Protein AF-A0A382X909-F1 (afdb_monomer)

Solvent-accessible surface area (backbone atoms only — not comparable to full-atom values): 8869 Å² total; per-residue (Å²): 135,90,81,87,79,89,71,78,90,65,53,58,52,77,51,72,37,75,74,70,86,49,95,69,25,50,74,80,42,55,63,44,78,49,76,46,78,43,67,30,83,54,65,28,45,23,37,32,35,42,34,56,65,84,54,87,56,60,26,19,44,32,36,39,40,40,31,60,89,85,58,75,51,74,49,78,48,71,66,27,51,45,40,65,43,36,54,27,29,22,92,47,94,66,9,53,50,65,14,38,16,45,28,44,32,38,38,42,45,47,44,46,63,39,64,29,47,34,44,16,38,21,44,28,42,22,54,48,102,55,90,81,47,45,35,44,36,40,27,39,31,38,41,55,52,75,43,102,84,69,68,34,66,49,66,53,63,42,30,39,37,42,32,60,51,107

pLDDT: mean 79.59, std 11.96, range [47.56, 95.81]

Foldseek 3Di:
DDDDDDDDPDFKDKQFAPCPPDVSHPLPDFKDKDKDKAFFQAWDWKFKKKAFPPFDDFFKFKKKWKDPVVDIDIDGDGTDNIFTQGTNEDPDHTFGGTKIKIKIKMWGGQAFQFKIKIKMKMWIAYDDVDPTPIMIMIMIIIGGDQDPVRTHGDGGGRMMMIGMDD

Mean predicted aligned error: 7.8 Å

Radius of gyration: 16.49 Å; Cα contacts (8 Å, |Δi|>4): 438; chains: 1; bounding box: 44×36×45 Å

Structure (mmCIF, N/CA/C/O backbone):
data_AF-A0A382X909-F1
#
_entry.id   AF-A0A382X909-F1
#
loop_
_atom_site.group_PDB
_atom_site.id
_atom_site.type_symbol
_atom_site.label_atom_id
_atom_site.label_alt_id
_atom_site.label_comp_id
_atom_site.label_asym_id
_atom_site.label_entity_id
_atom_site.label_seq_id
_atom_site.pdbx_PDB_ins_code
_atom_site.Cartn_x
_atom_site.Cartn_y
_atom_site.Cartn_z
_atom_site.occupancy
_atom_site.B_iso_or_equiv
_atom_site.auth_seq_id
_atom_site.auth_comp_id
_atom_site.auth_asym_id
_atom_site.a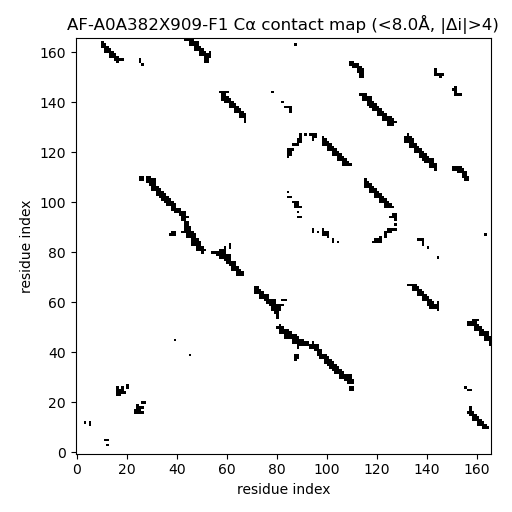uth_atom_id
_atom_site.pdbx_PDB_model_num
ATOM 1 N N . VAL A 1 1 ? -9.789 -15.772 2.894 1.00 52.47 1 VAL A N 1
ATOM 2 C CA . VAL A 1 1 ? -8.944 -14.979 1.980 1.00 52.47 1 VAL A CA 1
ATOM 3 C C . VAL A 1 1 ? -9.900 -14.441 0.953 1.00 52.47 1 VAL A C 1
ATOM 5 O O . VAL A 1 1 ? -10.335 -15.213 0.107 1.00 52.47 1 VAL A O 1
ATOM 8 N N . ASP A 1 2 ? -10.314 -13.192 1.121 1.00 64.19 2 ASP A N 1
ATOM 9 C CA . ASP A 1 2 ? -11.139 -12.522 0.123 1.00 64.19 2 ASP A CA 1
ATOM 10 C C . ASP A 1 2 ? -10.193 -11.982 -0.947 1.00 64.19 2 ASP A C 1
ATOM 12 O O . ASP A 1 2 ? -9.155 -11.398 -0.629 1.00 64.19 2 ASP A O 1
ATOM 16 N N . SER A 1 3 ? -10.486 -12.282 -2.208 1.00 68.88 3 SER A N 1
ATOM 17 C CA . SER A 1 3 ? -9.692 -11.832 -3.347 1.00 68.88 3 SER A CA 1
ATOM 18 C C . SER A 1 3 ? -10.602 -11.093 -4.308 1.00 68.88 3 SER A C 1
ATOM 20 O O . SER A 1 3 ? -11.456 -11.711 -4.947 1.00 68.88 3 SER A O 1
ATOM 22 N N . ASP A 1 4 ? -10.389 -9.791 -4.430 1.00 73.31 4 ASP A N 1
ATOM 23 C CA . ASP A 1 4 ? -11.064 -8.968 -5.420 1.00 73.31 4 ASP A CA 1
ATOM 24 C C . ASP A 1 4 ? -10.166 -8.786 -6.642 1.00 73.31 4 ASP A C 1
ATOM 26 O O . ASP A 1 4 ? -8.979 -8.475 -6.531 1.00 73.31 4 ASP A O 1
ATOM 30 N N . VAL A 1 5 ? -10.741 -8.987 -7.828 1.00 68.44 5 VAL A N 1
ATOM 31 C CA . VAL A 1 5 ? -10.071 -8.738 -9.108 1.00 68.44 5 VAL A CA 1
ATOM 32 C C . VAL A 1 5 ? -10.663 -7.470 -9.707 1.00 68.44 5 VAL A C 1
ATOM 34 O O . VAL A 1 5 ? -11.851 -7.429 -10.033 1.00 68.44 5 VAL A O 1
ATOM 37 N N . LEU A 1 6 ? -9.834 -6.446 -9.908 1.00 64.38 6 LEU A N 1
ATOM 38 C CA . LEU A 1 6 ? -10.214 -5.292 -10.721 1.00 64.38 6 LEU A CA 1
ATOM 39 C C . LEU A 1 6 ? -10.375 -5.751 -12.173 1.00 64.38 6 LEU A C 1
ATOM 41 O O . LEU A 1 6 ? -9.401 -6.103 -12.834 1.00 64.38 6 LEU A O 1
ATOM 45 N N . THR A 1 7 ? -11.612 -5.765 -12.668 1.00 57.59 7 THR A N 1
ATOM 46 C CA . THR A 1 7 ? -11.911 -5.997 -14.087 1.00 57.59 7 THR A CA 1
ATOM 47 C C . THR A 1 7 ? -12.539 -4.732 -14.680 1.00 57.59 7 THR A C 1
ATOM 49 O O . THR A 1 7 ? -13.419 -4.124 -14.074 1.00 57.59 7 THR A O 1
ATOM 52 N N . GLY A 1 8 ? -12.073 -4.302 -15.858 1.00 60.06 8 GLY A N 1
ATOM 53 C CA . GLY A 1 8 ? -12.560 -3.091 -16.540 1.00 60.06 8 GLY A CA 1
ATOM 54 C C . GLY A 1 8 ? -11.853 -1.788 -16.131 1.00 60.06 8 GLY A C 1
ATOM 55 O O . GLY A 1 8 ? -10.747 -1.807 -15.609 1.00 60.06 8 GLY A O 1
ATOM 56 N N . THR A 1 9 ? -12.499 -0.643 -16.385 1.00 56.66 9 THR A N 1
ATOM 57 C CA . THR A 1 9 ? -11.992 0.731 -16.160 1.00 56.66 9 THR A CA 1
ATOM 58 C C . THR A 1 9 ? -11.955 1.169 -14.687 1.00 56.66 9 THR A C 1
ATOM 60 O O . THR A 1 9 ? -11.791 2.356 -14.403 1.00 56.66 9 THR A O 1
ATOM 63 N N . ALA A 1 10 ? -12.185 0.254 -13.742 1.00 56.69 10 ALA A N 1
ATOM 64 C CA . ALA A 1 10 ? -12.213 0.577 -12.321 1.00 56.69 10 ALA A CA 1
ATOM 65 C C . ALA A 1 10 ? -10.820 1.034 -11.857 1.00 56.69 10 ALA A C 1
ATOM 67 O O . ALA A 1 10 ? -9.850 0.286 -11.932 1.00 56.69 10 ALA A O 1
ATOM 68 N N . THR A 1 11 ? -10.731 2.273 -11.373 1.00 71.88 11 THR A N 1
ATOM 69 C CA . THR A 1 11 ? -9.482 2.891 -10.902 1.00 71.88 11 THR A CA 1
ATOM 70 C C . THR A 1 11 ? -9.185 2.593 -9.429 1.00 71.88 11 THR A C 1
ATOM 72 O O . THR A 1 11 ? -8.090 2.907 -8.956 1.00 71.88 11 THR A O 1
ATOM 75 N N . SER A 1 12 ? -10.134 1.980 -8.704 1.00 83.75 12 SER A N 1
ATOM 76 C CA . SER A 1 12 ? -9.983 1.598 -7.297 1.00 83.75 12 SER A CA 1
ATOM 77 C C . SER A 1 12 ? -10.899 0.454 -6.841 1.00 83.75 12 SER A C 1
ATOM 79 O O . SER A 1 12 ? -12.013 0.313 -7.345 1.00 83.75 12 SER A O 1
ATOM 81 N N . ILE A 1 13 ? -10.452 -0.301 -5.834 1.00 87.06 13 ILE A N 1
ATOM 82 C CA . ILE A 1 13 ? -11.249 -1.203 -4.989 1.00 87.06 13 ILE A CA 1
ATOM 83 C C . ILE A 1 13 ? -11.513 -0.497 -3.660 1.00 87.06 13 ILE A C 1
ATOM 85 O O . ILE A 1 13 ? -10.602 0.104 -3.092 1.00 87.06 13 ILE A O 1
ATOM 89 N N . THR A 1 14 ? -12.736 -0.611 -3.150 1.00 89.19 14 THR A N 1
ATOM 90 C CA . THR A 1 14 ? -13.100 -0.138 -1.814 1.00 89.19 14 THR A CA 1
ATOM 91 C C . THR A 1 14 ? -13.496 -1.319 -0.945 1.00 89.19 14 THR A C 1
ATOM 93 O O . THR A 1 14 ? -14.381 -2.087 -1.317 1.00 89.19 14 THR A O 1
ATOM 96 N N . TRP A 1 15 ? -12.926 -1.390 0.253 1.00 88.31 15 TRP A N 1
ATOM 97 C CA . TRP A 1 15 ? -13.386 -2.277 1.314 1.00 88.31 15 TRP A CA 1
ATOM 98 C C . TRP A 1 15 ? -13.912 -1.473 2.500 1.00 88.31 15 TRP A C 1
ATOM 100 O O . TRP A 1 15 ? -13.470 -0.352 2.763 1.00 88.31 15 TRP A O 1
ATOM 110 N N . THR A 1 16 ? -14.895 -2.023 3.208 1.00 89.56 16 THR A N 1
ATOM 111 C CA . THR A 1 16 ? -15.532 -1.379 4.365 1.00 89.56 16 THR A CA 1
ATOM 112 C C . THR A 1 16 ? -15.737 -2.405 5.475 1.00 89.56 16 THR A C 1
ATOM 114 O O . THR A 1 16 ? -16.199 -3.509 5.202 1.00 89.56 16 THR A O 1
ATOM 117 N N . SER A 1 17 ? -15.400 -2.026 6.707 1.00 88.25 17 SER A N 1
ATOM 118 C CA . SER A 1 17 ? -15.647 -2.791 7.931 1.00 88.25 17 SER A CA 1
ATOM 119 C C . SER A 1 17 ? -16.951 -2.342 8.593 1.00 88.25 17 SER A C 1
ATOM 121 O O . SER A 1 17 ? -17.256 -1.147 8.607 1.00 88.25 17 SER A O 1
ATOM 123 N N . THR A 1 18 ? -17.711 -3.283 9.156 1.00 82.25 18 THR A N 1
ATOM 124 C CA . THR A 1 18 ? -19.021 -3.040 9.787 1.00 82.25 18 THR A CA 1
ATOM 125 C C . THR A 1 18 ? -18.969 -2.700 11.280 1.00 82.25 18 THR A C 1
ATOM 127 O O . THR A 1 18 ? -19.977 -2.213 11.787 1.00 82.25 18 THR A O 1
ATOM 130 N N . ASP A 1 19 ? -17.830 -2.894 11.962 1.00 80.44 19 ASP A N 1
ATOM 131 C CA . ASP A 1 19 ? -17.640 -2.644 13.412 1.00 80.44 19 ASP A CA 1
ATOM 132 C C . ASP A 1 19 ? -18.721 -3.299 14.298 1.00 80.44 19 ASP A C 1
ATOM 134 O O . ASP A 1 19 ? -19.290 -2.692 15.205 1.00 80.44 19 ASP A O 1
ATOM 138 N N . ASP A 1 20 ? -19.079 -4.545 13.980 1.00 81.12 20 ASP A N 1
ATOM 139 C CA . ASP A 1 20 ? -20.173 -5.286 14.619 1.00 81.12 20 ASP A CA 1
ATOM 140 C C . ASP A 1 20 ? -19.758 -6.662 15.167 1.00 81.12 20 ASP A C 1
ATOM 142 O O . ASP A 1 20 ? -20.596 -7.464 15.589 1.00 81.12 20 ASP A O 1
ATOM 146 N N . GLY A 1 21 ? -18.458 -6.945 15.189 1.00 77.88 21 GLY A N 1
ATOM 147 C CA . GLY A 1 21 ? -17.868 -8.171 15.706 1.00 77.88 21 GLY A CA 1
ATOM 148 C C . GLY A 1 21 ? -18.102 -9.418 14.846 1.00 77.88 21 GLY A C 1
ATOM 149 O O . GLY A 1 21 ? -17.826 -10.529 15.312 1.00 77.88 21 GLY A O 1
ATOM 150 N N . GLN A 1 22 ? -18.623 -9.269 13.627 1.00 82.75 22 GLN A N 1
ATOM 151 C CA . GLN A 1 22 ? -18.851 -10.376 12.698 1.00 82.75 22 GLN A CA 1
ATOM 152 C C . GLN A 1 22 ? -17.647 -10.620 11.776 1.00 82.75 22 GLN A C 1
ATOM 154 O O . GLN A 1 22 ? -16.663 -9.887 11.774 1.00 82.75 22 GLN A O 1
ATOM 159 N N . VAL A 1 23 ? -17.713 -11.682 10.968 1.00 79.12 23 VAL A N 1
ATOM 160 C CA . VAL A 1 23 ? -16.710 -11.933 9.922 1.00 79.12 23 VAL A CA 1
ATOM 161 C C . VAL A 1 23 ? -16.706 -10.756 8.942 1.00 79.12 23 VAL A C 1
ATOM 163 O O . VAL A 1 23 ? -17.745 -10.436 8.372 1.00 79.12 23 VAL A O 1
ATOM 166 N N . GLY A 1 24 ? -15.538 -10.140 8.745 1.00 75.44 24 GLY A N 1
ATOM 167 C CA . GLY A 1 24 ? -15.384 -8.912 7.956 1.00 75.44 24 GLY A CA 1
ATOM 168 C C . GLY A 1 24 ? -15.257 -7.647 8.807 1.00 75.44 24 GLY A C 1
ATOM 169 O O . GLY A 1 24 ? -14.865 -6.610 8.277 1.00 75.44 24 GLY A O 1
ATOM 170 N N . ASP A 1 25 ? -15.494 -7.740 10.119 1.00 86.06 25 ASP A N 1
ATOM 171 C CA . ASP A 1 25 ? -15.185 -6.663 11.049 1.00 86.06 25 ASP A CA 1
ATOM 172 C C . ASP A 1 25 ? -13.679 -6.591 11.328 1.00 86.06 25 ASP A C 1
ATOM 174 O O . ASP A 1 25 ? -13.080 -7.442 11.991 1.00 86.06 25 ASP A O 1
ATOM 178 N N . TRP A 1 26 ? -13.061 -5.530 10.822 1.00 85.94 26 TRP A N 1
ATOM 179 C CA . TRP A 1 26 ? -11.648 -5.256 11.003 1.00 85.94 26 TRP A CA 1
ATOM 180 C C . TRP A 1 26 ? -11.277 -4.894 12.434 1.00 85.94 26 TRP A C 1
ATOM 182 O O . TRP A 1 26 ? -10.111 -5.080 12.780 1.00 85.94 26 TRP A O 1
ATOM 192 N N . SER A 1 27 ? -12.231 -4.466 13.275 1.00 79.38 27 SER A N 1
ATOM 193 C CA . SER A 1 27 ? -12.015 -4.097 14.686 1.00 79.38 27 SER A CA 1
ATOM 194 C C . SER A 1 27 ? -11.375 -5.222 15.520 1.00 79.38 27 SER A C 1
ATOM 196 O O . SER A 1 27 ? -10.779 -4.986 16.573 1.00 79.38 27 SER A O 1
ATOM 198 N N . GLN A 1 28 ? -11.457 -6.458 15.024 1.00 81.12 28 GLN A N 1
ATOM 199 C CA . GLN A 1 28 ? -10.976 -7.666 15.688 1.00 81.12 28 GLN A CA 1
ATOM 200 C C . GLN A 1 28 ? -9.515 -8.016 15.376 1.00 81.12 28 GLN A C 1
ATOM 202 O O . GLN A 1 28 ? -8.932 -8.863 16.058 1.00 81.12 28 GLN A O 1
ATOM 207 N N . TYR A 1 29 ? -8.914 -7.408 14.352 1.00 86.06 29 TYR A N 1
ATOM 208 C CA . TYR A 1 29 ? -7.556 -7.728 13.908 1.00 86.06 29 TYR A CA 1
ATOM 209 C C . TYR A 1 29 ? -6.560 -6.662 14.363 1.00 86.06 29 TYR A C 1
ATOM 211 O O . TYR A 1 29 ? -6.874 -5.483 14.406 1.00 86.06 29 TYR A O 1
ATOM 219 N N . LEU A 1 30 ? -5.337 -7.052 14.717 1.00 85.75 30 LEU A N 1
ATOM 220 C CA . LEU A 1 30 ? -4.306 -6.068 15.060 1.00 85.75 30 LEU A CA 1
ATOM 221 C C . LEU A 1 30 ? -3.688 -5.486 13.791 1.00 85.75 30 LEU A C 1
ATOM 223 O O . LEU A 1 30 ? -3.708 -4.280 13.597 1.00 85.75 30 LEU A O 1
ATOM 227 N N . ASP A 1 31 ? -3.234 -6.345 12.887 1.00 89.44 31 ASP A N 1
ATOM 228 C CA . ASP A 1 31 ? -2.534 -5.926 11.678 1.00 89.44 31 ASP A CA 1
ATOM 229 C C . ASP A 1 31 ? -3.304 -6.344 10.428 1.00 89.44 31 ASP A C 1
ATOM 231 O O . ASP A 1 31 ? -4.062 -7.318 10.431 1.00 89.44 31 ASP A O 1
ATOM 235 N N . MET A 1 32 ? -3.061 -5.629 9.333 1.00 89.38 32 MET A N 1
ATOM 236 C CA . MET A 1 32 ? -3.567 -5.976 8.012 1.00 89.38 32 MET A CA 1
ATOM 237 C C . MET A 1 32 ? -2.415 -6.142 7.031 1.00 89.38 32 MET A C 1
ATOM 239 O O . MET A 1 32 ? -1.482 -5.339 7.003 1.00 89.38 32 MET A O 1
ATOM 243 N N . VAL A 1 33 ? -2.503 -7.177 6.197 1.00 92.75 33 VAL A N 1
ATOM 244 C CA . VAL A 1 33 ? -1.561 -7.414 5.101 1.00 92.75 33 VAL A CA 1
ATOM 245 C C . VAL A 1 33 ? -2.319 -7.375 3.787 1.00 92.75 33 VAL A C 1
ATOM 247 O O . VAL A 1 33 ? -3.276 -8.121 3.590 1.00 92.75 33 VAL A O 1
ATOM 250 N N . ILE A 1 34 ? -1.864 -6.513 2.888 1.00 91.38 34 ILE A N 1
ATOM 251 C CA . ILE A 1 34 ? -2.389 -6.346 1.539 1.00 91.38 34 ILE A CA 1
ATOM 252 C C . ILE A 1 34 ? -1.322 -6.863 0.581 1.00 91.38 34 ILE A C 1
ATOM 254 O O . ILE A 1 34 ? -0.166 -6.440 0.639 1.00 91.38 34 ILE A O 1
ATOM 258 N N . ILE A 1 35 ? -1.708 -7.784 -0.296 1.00 92.88 35 ILE A N 1
ATOM 259 C CA . ILE A 1 35 ? -0.830 -8.335 -1.326 1.00 92.88 35 ILE A CA 1
ATOM 260 C C . ILE A 1 35 ? -1.437 -7.973 -2.674 1.00 92.88 35 ILE A C 1
ATOM 262 O O . ILE A 1 35 ? -2.544 -8.406 -2.988 1.00 92.88 35 ILE A O 1
ATOM 266 N N . CYS A 1 36 ? -0.710 -7.188 -3.464 1.00 89.62 36 CYS A N 1
ATOM 267 C CA . CYS A 1 36 ? -1.152 -6.766 -4.786 1.00 89.62 36 CYS A CA 1
ATOM 268 C C . CYS A 1 36 ? -0.236 -7.352 -5.854 1.00 89.62 36 CYS A C 1
ATOM 270 O O . CYS A 1 36 ? 0.989 -7.299 -5.741 1.00 89.62 36 CYS A O 1
ATOM 272 N N . TYR A 1 37 ? -0.843 -7.839 -6.929 1.00 89.88 37 TYR A N 1
ATOM 273 C CA . TYR A 1 37 ? -0.158 -8.100 -8.184 1.00 89.88 37 TYR A CA 1
ATOM 274 C C . TYR A 1 37 ? -0.808 -7.227 -9.250 1.00 89.88 37 TYR A C 1
ATOM 276 O O . TYR A 1 37 ? -2.011 -7.336 -9.489 1.00 89.88 37 TYR A O 1
ATOM 284 N N . VAL A 1 38 ? -0.037 -6.317 -9.834 1.00 86.69 38 VAL A N 1
ATOM 285 C CA . VAL A 1 38 ? -0.540 -5.294 -10.756 1.00 86.69 38 VAL A CA 1
ATOM 286 C C . VAL A 1 38 ? 0.158 -5.394 -12.103 1.00 86.69 38 VAL A C 1
ATOM 288 O O . VAL A 1 38 ? 1.324 -5.776 -12.185 1.00 86.69 38 VAL A O 1
ATOM 291 N N . ARG A 1 39 ? -0.574 -5.035 -13.158 1.00 86.06 39 ARG A N 1
ATOM 292 C CA . ARG A 1 39 ? -0.068 -4.881 -14.523 1.00 86.06 39 ARG A CA 1
ATOM 293 C C . ARG A 1 39 ? -0.546 -3.540 -15.067 1.00 86.06 39 ARG A C 1
ATOM 295 O O . ARG A 1 39 ? -1.734 -3.241 -14.945 1.00 86.06 39 ARG A O 1
ATOM 302 N N . THR A 1 40 ? 0.332 -2.758 -15.689 1.00 82.12 40 THR A N 1
ATOM 303 C CA . THR A 1 40 ? -0.085 -1.539 -16.400 1.00 82.12 40 THR A CA 1
ATOM 304 C C . THR A 1 40 ? -0.677 -1.872 -17.764 1.00 82.12 40 THR A C 1
ATOM 306 O O . THR A 1 40 ? -0.187 -2.747 -18.475 1.00 82.12 40 THR A O 1
ATOM 309 N N . ASP A 1 41 ? -1.731 -1.154 -18.145 1.00 79.69 41 ASP A N 1
ATOM 310 C CA . ASP A 1 41 ? -2.303 -1.200 -19.502 1.00 79.69 41 ASP A CA 1
ATOM 311 C C . ASP A 1 41 ? -1.900 0.033 -20.337 1.00 79.69 41 ASP A C 1
ATOM 313 O O . ASP A 1 41 ? -1.933 0.018 -21.563 1.00 79.69 41 ASP A O 1
ATOM 317 N N . GLY A 1 42 ? -1.475 1.109 -19.664 1.00 76.69 42 GLY A N 1
ATOM 318 C CA . GLY A 1 42 ? -1.023 2.359 -20.270 1.00 76.69 42 GLY A CA 1
ATOM 319 C C . GLY A 1 42 ? 0.482 2.582 -20.141 1.00 76.69 42 GLY A C 1
ATOM 320 O O . GLY A 1 42 ? 1.176 1.881 -19.407 1.00 76.69 42 GLY A O 1
ATOM 321 N N . THR A 1 43 ? 0.976 3.583 -20.865 1.00 79.06 43 THR A N 1
ATOM 322 C CA . THR A 1 43 ? 2.368 4.043 -20.799 1.00 79.06 43 THR A CA 1
ATOM 323 C C . THR A 1 43 ? 2.557 5.103 -19.719 1.00 79.06 43 THR A C 1
ATOM 325 O O . THR A 1 43 ? 1.646 5.895 -19.477 1.00 79.06 43 THR A O 1
ATOM 328 N N . GLY A 1 44 ? 3.769 5.221 -19.182 1.00 76.94 44 GLY A N 1
ATOM 329 C CA . GLY A 1 44 ? 4.141 6.265 -18.227 1.00 76.94 44 GLY A CA 1
ATOM 330 C C . GLY A 1 44 ? 4.117 5.821 -16.765 1.00 76.94 44 GLY A C 1
ATOM 331 O O . GLY A 1 44 ? 4.024 4.635 -16.448 1.00 76.94 44 GL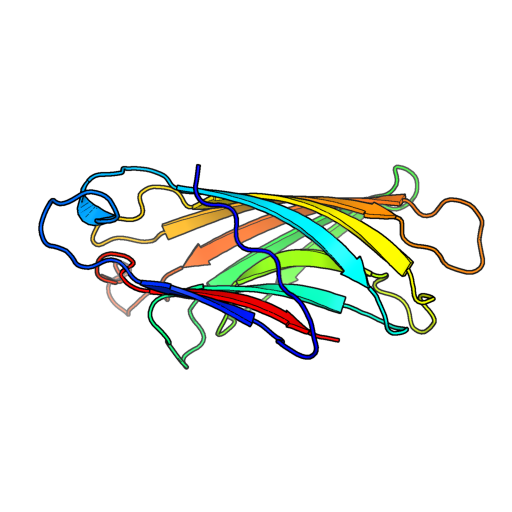Y A O 1
ATOM 332 N N . ASN A 1 45 ? 4.255 6.801 -15.874 1.00 78.38 45 ASN A N 1
ATOM 333 C CA . ASN A 1 45 ? 4.472 6.550 -14.456 1.00 78.38 45 ASN A CA 1
ATOM 334 C C . ASN A 1 45 ? 3.168 6.203 -13.756 1.00 78.38 45 ASN A C 1
ATOM 336 O O . ASN A 1 45 ? 2.229 6.987 -13.793 1.00 78.38 45 ASN A O 1
ATOM 340 N N . SER A 1 46 ? 3.116 5.031 -13.127 1.00 83.44 46 SER A N 1
ATOM 341 C CA . SER A 1 46 ? 1.913 4.540 -12.465 1.00 83.44 46 SER A CA 1
ATOM 342 C C . SER A 1 46 ? 2.218 4.087 -11.048 1.00 83.44 46 SER A C 1
ATOM 344 O O . SER A 1 46 ? 3.131 3.290 -10.825 1.00 83.44 46 SER A O 1
ATOM 346 N N . TYR A 1 47 ? 1.405 4.532 -10.095 1.00 86.88 47 TYR A N 1
ATOM 347 C CA . TYR A 1 47 ? 1.544 4.207 -8.680 1.00 86.88 47 TYR A CA 1
ATOM 348 C C . TYR A 1 47 ? 0.324 3.478 -8.143 1.00 86.88 47 TYR A C 1
ATOM 350 O O . TYR A 1 47 ? -0.811 3.753 -8.542 1.00 86.88 47 TYR A O 1
ATOM 358 N N . VAL A 1 48 ? 0.568 2.600 -7.174 1.00 89.88 48 VAL A N 1
ATOM 359 C CA . VAL A 1 48 ? -0.477 1.985 -6.362 1.00 89.88 48 VAL A CA 1
ATOM 360 C C . VAL A 1 48 ? -0.615 2.783 -5.072 1.00 89.88 48 VAL A C 1
ATOM 362 O O . VAL A 1 48 ? 0.362 2.996 -4.348 1.00 89.88 48 VAL A O 1
ATOM 365 N N . LYS A 1 49 ? -1.835 3.240 -4.797 1.00 89.50 49 LYS A N 1
ATOM 366 C CA . LYS A 1 49 ? -2.154 4.104 -3.661 1.00 89.50 49 LYS A CA 1
ATOM 367 C C . LYS A 1 49 ? -3.151 3.456 -2.719 1.00 89.50 49 LYS A C 1
ATOM 369 O O . LYS A 1 49 ? -4.029 2.712 -3.155 1.00 89.50 49 LYS A O 1
ATOM 374 N N . LEU A 1 50 ? -3.041 3.817 -1.451 1.00 90.19 50 LEU A N 1
ATOM 375 C CA . LEU A 1 50 ? -3.895 3.367 -0.370 1.00 90.19 50 LEU A CA 1
ATOM 376 C C . LEU A 1 50 ? -4.475 4.579 0.367 1.00 90.19 50 LEU A C 1
ATOM 378 O O . LEU A 1 50 ? -3.733 5.418 0.875 1.00 90.19 50 LEU A O 1
ATOM 382 N N . GLY A 1 51 ? -5.800 4.678 0.406 1.00 88.75 51 GLY A N 1
ATOM 383 C CA . GLY A 1 51 ? -6.540 5.685 1.164 1.00 88.75 51 GLY A CA 1
ATOM 384 C C . GLY A 1 51 ? -7.306 5.053 2.323 1.00 88.75 51 GLY A C 1
ATOM 385 O O . GLY A 1 51 ? -7.810 3.936 2.197 1.00 88.75 51 GLY A O 1
ATOM 386 N N . PHE A 1 52 ? -7.419 5.775 3.440 1.00 87.19 52 PHE A N 1
ATOM 387 C CA . PHE A 1 52 ? -8.180 5.345 4.616 1.00 87.19 52 PHE A CA 1
ATOM 388 C C . PHE A 1 52 ? -9.330 6.306 4.911 1.00 87.19 52 PHE A C 1
ATOM 390 O O . PHE A 1 52 ? -9.180 7.524 4.814 1.00 87.19 52 PHE A O 1
ATOM 397 N N . ASN A 1 53 ? -10.481 5.746 5.290 1.00 86.56 53 ASN A N 1
ATOM 398 C CA . ASN A 1 53 ? -11.656 6.464 5.791 1.00 86.56 53 ASN A CA 1
ATOM 399 C C . ASN A 1 53 ? -12.176 7.595 4.876 1.00 86.56 53 ASN A C 1
ATOM 401 O O . ASN A 1 53 ? -12.862 8.498 5.350 1.00 86.56 53 ASN A O 1
ATOM 405 N N . ASN A 1 54 ? -11.885 7.534 3.566 1.00 83.88 54 ASN A N 1
ATOM 406 C CA . ASN A 1 54 ? -12.241 8.563 2.578 1.00 83.88 54 ASN A CA 1
ATOM 407 C C . ASN A 1 54 ? -11.801 9.982 2.998 1.00 83.88 54 ASN A C 1
ATOM 409 O O . ASN A 1 54 ? -12.511 10.966 2.772 1.00 83.88 54 ASN A O 1
ATOM 413 N N . LEU A 1 55 ? -10.652 10.083 3.670 1.00 77.56 55 LEU A N 1
ATOM 414 C CA . LEU A 1 55 ? -10.108 11.368 4.089 1.00 77.56 55 LEU A CA 1
ATOM 415 C C . LEU A 1 55 ? -9.570 12.141 2.882 1.00 77.56 55 LEU A C 1
ATOM 417 O O . LEU A 1 55 ? -9.022 11.567 1.943 1.00 77.56 55 LEU A O 1
ATOM 421 N N . THR A 1 56 ? -9.752 13.460 2.915 1.00 77.44 56 THR A N 1
ATOM 422 C CA . THR A 1 56 ? -9.371 14.372 1.823 1.00 77.44 56 THR A CA 1
ATOM 423 C C . THR A 1 56 ? -8.272 15.354 2.223 1.00 77.44 56 THR A C 1
ATOM 425 O O . THR A 1 56 ? -7.953 16.251 1.449 1.00 77.44 56 THR A O 1
ATOM 428 N N . THR A 1 57 ? -7.742 15.240 3.440 1.00 77.19 57 THR A N 1
ATOM 429 C CA . THR A 1 57 ? -6.630 16.048 3.955 1.00 77.19 57 THR A CA 1
ATOM 430 C C . THR A 1 57 ? -5.334 15.256 3.883 1.00 77.19 57 THR A C 1
ATOM 432 O O . THR A 1 57 ? -5.361 14.030 4.008 1.00 77.19 57 THR A O 1
ATOM 435 N N . ASP A 1 58 ? -4.215 15.947 3.672 1.00 72.19 58 ASP A N 1
ATOM 436 C CA . ASP A 1 58 ? -2.896 15.321 3.669 1.00 72.19 58 ASP A CA 1
ATOM 437 C C . ASP A 1 58 ? -2.574 14.804 5.079 1.00 72.19 58 ASP A C 1
ATOM 439 O O . ASP A 1 58 ? -2.612 15.561 6.044 1.00 72.19 58 ASP A O 1
ATOM 443 N N . LEU A 1 59 ? -2.367 13.491 5.211 1.00 77.50 59 LEU A N 1
ATOM 444 C CA . LEU A 1 59 ? -2.227 12.801 6.503 1.00 77.50 59 LEU A CA 1
ATOM 445 C C . LEU A 1 59 ? -1.161 11.701 6.484 1.00 77.50 59 LEU A C 1
ATOM 447 O O . LEU A 1 59 ? -0.980 11.021 7.491 1.00 77.50 59 LEU A O 1
ATOM 451 N N . PHE A 1 60 ? -0.503 11.476 5.346 1.00 83.06 60 PHE A N 1
ATOM 452 C CA . PHE A 1 60 ? 0.536 10.464 5.198 1.00 83.06 60 PHE A CA 1
ATOM 453 C C . PHE A 1 60 ? 1.899 11.114 4.999 1.00 83.06 60 PHE A C 1
ATOM 455 O O . PHE A 1 60 ? 2.208 11.559 3.894 1.00 83.06 60 PHE A O 1
ATOM 462 N N . ASP A 1 61 ? 2.728 11.115 6.039 1.00 85.50 61 ASP A N 1
ATOM 463 C CA . ASP A 1 61 ? 4.155 11.422 5.907 1.00 85.50 61 ASP A CA 1
ATOM 464 C C . ASP A 1 61 ? 4.873 10.177 5.375 1.00 85.50 61 ASP A C 1
ATOM 466 O O . ASP A 1 61 ? 4.778 9.107 5.984 1.00 85.50 61 ASP A O 1
ATOM 470 N N . THR A 1 62 ? 5.517 10.288 4.209 1.00 86.31 62 THR A N 1
ATOM 471 C CA . THR A 1 62 ? 6.002 9.138 3.431 1.00 86.31 62 THR A CA 1
ATOM 472 C C . THR A 1 62 ? 7.494 9.241 3.155 1.00 86.31 62 THR A C 1
ATOM 474 O O . THR A 1 62 ? 7.985 10.230 2.621 1.00 86.31 62 THR A O 1
ATOM 477 N N . CYS A 1 63 ? 8.221 8.161 3.408 1.00 88.69 63 CYS A N 1
ATOM 478 C CA . CYS A 1 63 ? 9.596 7.983 2.956 1.00 88.69 63 CYS A CA 1
ATOM 479 C C . CYS A 1 63 ? 9.685 6.776 2.024 1.00 88.69 63 CYS A C 1
ATOM 481 O O . CYS A 1 63 ? 8.994 5.775 2.218 1.00 88.69 63 CYS A O 1
ATOM 483 N N . GLN A 1 64 ? 10.558 6.865 1.024 1.00 90.62 64 GLN A N 1
ATOM 484 C CA . GLN A 1 64 ? 10.810 5.783 0.083 1.00 90.62 64 GLN A CA 1
ATOM 485 C C . GLN A 1 64 ? 12.306 5.551 -0.135 1.00 90.62 64 GLN A C 1
ATOM 487 O O . GLN A 1 64 ? 13.124 6.473 -0.061 1.00 90.62 64 GLN A O 1
ATOM 492 N N . PHE A 1 65 ? 12.641 4.302 -0.436 1.00 90.38 65 PHE A N 1
ATOM 493 C CA . PHE A 1 65 ? 13.935 3.866 -0.945 1.00 90.38 65 PHE A CA 1
ATOM 494 C C . PHE A 1 65 ? 13.698 3.031 -2.201 1.00 90.38 65 PHE A C 1
ATOM 496 O O . PHE A 1 65 ? 12.820 2.168 -2.202 1.00 90.38 65 PHE A O 1
ATOM 503 N N . GLU A 1 66 ? 14.460 3.274 -3.259 1.00 88.38 66 GLU A N 1
ATOM 504 C CA . GLU A 1 66 ? 14.391 2.516 -4.507 1.00 88.38 66 GLU A CA 1
ATOM 505 C C . GLU A 1 66 ? 15.788 2.194 -5.027 1.00 88.38 66 GLU A C 1
ATOM 507 O O . GLU A 1 66 ? 16.697 3.016 -4.904 1.00 88.38 66 GLU A O 1
ATOM 512 N N . GLY A 1 67 ? 15.947 1.012 -5.621 1.00 85.56 67 GLY A N 1
ATOM 513 C CA . GLY A 1 67 ? 17.215 0.604 -6.214 1.00 85.56 67 GLY A CA 1
ATOM 514 C C . GLY A 1 67 ? 17.090 -0.560 -7.191 1.00 85.56 67 GLY A C 1
ATOM 515 O O . GLY A 1 67 ? 16.151 -1.359 -7.116 1.00 85.56 67 GLY A O 1
ATOM 516 N N . ASP A 1 68 ? 18.055 -0.641 -8.104 1.00 83.56 68 ASP A N 1
ATOM 517 C CA . ASP A 1 68 ? 18.270 -1.740 -9.062 1.00 83.56 68 ASP A CA 1
ATOM 518 C C . ASP A 1 68 ? 19.627 -2.450 -8.843 1.00 83.56 68 ASP A C 1
ATOM 520 O O . ASP A 1 68 ? 19.998 -3.365 -9.578 1.00 83.56 68 ASP A O 1
ATOM 524 N N . GLY A 1 69 ? 20.376 -2.049 -7.807 1.00 81.12 69 GLY A N 1
ATOM 525 C CA . GLY A 1 69 ? 21.716 -2.556 -7.504 1.00 81.12 69 GLY A CA 1
ATOM 526 C C . GLY A 1 69 ? 22.858 -1.832 -8.229 1.00 81.12 69 GLY A C 1
ATOM 527 O O . GLY A 1 69 ? 24.020 -2.069 -7.893 1.00 81.12 69 GLY A O 1
ATOM 528 N N . ALA A 1 70 ? 22.558 -0.938 -9.175 1.00 82.00 70 ALA A N 1
ATOM 529 C CA . ALA A 1 70 ? 23.507 -0.017 -9.802 1.00 82.00 70 ALA A CA 1
ATOM 530 C C . ALA A 1 70 ? 23.235 1.450 -9.416 1.00 82.00 70 ALA A C 1
ATOM 532 O O . ALA A 1 70 ? 24.177 2.218 -9.207 1.00 82.00 70 ALA A O 1
ATOM 533 N N . THR A 1 71 ? 21.963 1.825 -9.295 1.00 80.00 71 THR A N 1
ATOM 534 C CA . THR A 1 71 ? 21.478 3.156 -8.932 1.00 80.00 71 THR A CA 1
ATOM 535 C C . THR A 1 71 ? 20.494 3.041 -7.776 1.00 80.00 71 THR A C 1
ATOM 537 O O . THR A 1 71 ? 19.404 2.495 -7.933 1.00 80.00 71 THR A O 1
ATOM 540 N N . ASP A 1 72 ? 20.855 3.626 -6.636 1.00 86.62 72 ASP A N 1
ATOM 541 C CA . ASP A 1 72 ? 20.020 3.649 -5.437 1.00 86.62 72 ASP A CA 1
ATOM 542 C C . ASP A 1 72 ? 19.643 5.090 -5.075 1.00 86.62 72 ASP A C 1
ATOM 544 O O . ASP A 1 72 ? 20.471 6.005 -5.149 1.00 86.62 72 ASP A O 1
ATOM 548 N N . ALA A 1 73 ? 18.399 5.299 -4.650 1.00 86.25 73 ALA A N 1
ATOM 549 C CA . ALA A 1 73 ? 17.894 6.599 -4.231 1.00 86.25 73 ALA A CA 1
ATOM 550 C C . ALA A 1 73 ? 16.968 6.482 -3.017 1.00 86.25 73 ALA A C 1
ATOM 552 O O . ALA A 1 73 ? 16.222 5.517 -2.856 1.00 86.25 73 ALA A O 1
ATOM 553 N N . SER A 1 74 ? 16.984 7.510 -2.171 1.00 89.06 74 SER A N 1
ATOM 554 C CA . SER A 1 74 ? 16.007 7.691 -1.101 1.00 89.06 74 SER A CA 1
ATOM 555 C C . SER A 1 74 ? 15.378 9.073 -1.183 1.00 89.06 74 SER A C 1
ATOM 557 O O . SER A 1 74 ? 16.022 10.049 -1.578 1.00 89.06 74 SER A O 1
ATOM 559 N N . SER A 1 75 ? 14.110 9.168 -0.795 1.00 86.31 75 SER A N 1
ATOM 560 C CA . SER A 1 75 ? 13.444 10.453 -0.620 1.00 86.31 75 SER A CA 1
ATOM 561 C C . SER A 1 75 ? 12.478 10.417 0.555 1.00 86.31 75 SER A C 1
ATOM 563 O O . SER A 1 75 ? 11.785 9.428 0.789 1.00 86.31 75 SER A O 1
ATOM 565 N N . SER A 1 76 ? 12.436 11.522 1.293 1.00 82.81 76 SER A N 1
ATOM 566 C CA . SER A 1 76 ? 11.332 11.859 2.184 1.00 82.81 76 SER A CA 1
ATOM 567 C C . SER A 1 76 ? 10.403 12.785 1.419 1.00 82.81 76 SER A C 1
ATOM 569 O O . SER A 1 76 ? 10.826 13.852 0.959 1.00 82.81 76 SER A O 1
ATOM 571 N N . ASN A 1 77 ? 9.161 12.373 1.262 1.00 73.25 77 ASN A N 1
ATOM 572 C CA . ASN A 1 77 ? 8.141 13.175 0.629 1.00 73.25 77 ASN A CA 1
ATOM 573 C C . ASN A 1 77 ? 7.277 13.806 1.731 1.00 73.25 77 ASN A C 1
ATOM 575 O O . ASN A 1 77 ? 7.153 13.243 2.812 1.00 73.25 77 ASN A O 1
ATOM 579 N N . GLY A 1 78 ? 6.710 14.985 1.471 1.00 72.56 78 GLY A N 1
ATOM 580 C CA . GLY A 1 78 ? 5.809 15.635 2.426 1.00 72.56 78 GLY A CA 1
ATOM 581 C C . GLY A 1 78 ? 4.497 14.870 2.626 1.00 72.56 78 GLY A C 1
ATOM 582 O O . GLY A 1 78 ? 4.307 13.774 2.101 1.00 72.56 78 GLY A O 1
ATOM 583 N N . GLU A 1 79 ? 3.576 15.483 3.364 1.00 79.75 79 GLU A N 1
ATOM 584 C CA . GLU A 1 79 ? 2.266 14.893 3.629 1.00 79.75 79 GLU A CA 1
ATOM 585 C C . GLU A 1 79 ? 1.455 14.734 2.330 1.00 79.75 79 GLU A C 1
ATOM 587 O O . GLU A 1 79 ? 1.371 15.657 1.515 1.00 79.75 79 GLU A O 1
ATOM 592 N N . TYR A 1 80 ? 0.834 13.565 2.154 1.00 80.69 80 TYR A N 1
ATOM 593 C CA . TYR A 1 80 ? -0.123 13.289 1.078 1.00 80.69 80 TYR A CA 1
ATOM 594 C C . TYR A 1 80 ? -1.481 12.844 1.622 1.00 80.69 80 TYR A C 1
ATOM 596 O O . TYR A 1 80 ? -1.588 12.249 2.696 1.00 80.69 80 TYR A O 1
ATOM 604 N N . THR A 1 81 ? -2.534 13.064 0.837 1.00 82.19 81 THR A N 1
ATOM 605 C CA . THR A 1 81 ? -3.897 12.546 1.074 1.00 82.19 81 THR A CA 1
ATOM 606 C C . THR A 1 81 ? -3.996 11.017 1.019 1.00 82.19 81 THR A C 1
ATOM 608 O O . THR A 1 81 ? -4.966 10.440 1.508 1.00 82.19 81 THR A O 1
ATOM 611 N N . TYR A 1 82 ? -3.013 10.341 0.428 1.00 84.44 82 TYR A N 1
ATOM 612 C CA . TYR A 1 82 ? -2.964 8.888 0.280 1.00 84.44 82 TYR A CA 1
ATOM 613 C C . TYR A 1 82 ? -1.540 8.372 0.475 1.00 84.44 82 TYR A C 1
ATOM 615 O O . TYR A 1 82 ? -0.571 9.079 0.208 1.00 84.44 82 TYR A O 1
ATOM 623 N N . ASN A 1 83 ? -1.414 7.112 0.883 1.00 87.69 83 ASN A N 1
ATOM 624 C CA . ASN A 1 83 ? -0.126 6.443 0.955 1.00 87.69 83 ASN A CA 1
ATOM 625 C C . ASN A 1 83 ? 0.226 5.787 -0.383 1.00 87.69 83 ASN A C 1
ATOM 627 O O . ASN A 1 83 ? -0.580 5.039 -0.938 1.00 87.69 83 ASN A O 1
ATOM 631 N N . PHE A 1 84 ? 1.443 5.998 -0.870 1.00 88.94 84 PHE A N 1
ATOM 632 C CA . PHE A 1 84 ? 1.999 5.195 -1.955 1.00 88.94 84 PHE A CA 1
ATOM 633 C C . PHE A 1 84 ? 2.521 3.871 -1.390 1.00 88.94 84 PHE A C 1
ATOM 635 O O . PHE A 1 84 ? 3.352 3.873 -0.488 1.00 88.94 84 PHE A O 1
ATOM 642 N N . ILE A 1 85 ? 2.052 2.741 -1.924 1.00 91.38 85 ILE A N 1
ATOM 643 C CA . ILE A 1 85 ? 2.482 1.406 -1.459 1.00 91.38 85 ILE A CA 1
ATOM 644 C C . ILE A 1 85 ? 3.374 0.670 -2.466 1.00 91.38 85 ILE A C 1
ATOM 646 O O . ILE A 1 85 ? 3.817 -0.450 -2.225 1.00 91.38 85 ILE A O 1
ATOM 650 N N . GLY A 1 86 ? 3.612 1.277 -3.625 1.00 89.81 86 GLY A N 1
ATOM 651 C CA . GLY A 1 86 ? 4.433 0.704 -4.682 1.00 89.81 86 GLY A CA 1
ATOM 652 C C . GLY A 1 86 ? 4.198 1.376 -6.027 1.00 89.81 86 GLY A C 1
ATOM 653 O O . GLY A 1 86 ? 3.265 2.171 -6.198 1.00 89.81 86 GLY A O 1
ATOM 654 N N . LYS A 1 87 ? 5.031 1.018 -7.001 1.00 86.62 87 LYS A N 1
ATOM 655 C CA . LYS A 1 87 ? 4.840 1.387 -8.404 1.00 86.62 87 LYS A CA 1
ATOM 656 C C . LYS A 1 87 ? 4.179 0.235 -9.155 1.00 86.62 87 LYS A C 1
ATOM 658 O O . LYS A 1 87 ? 4.390 -0.933 -8.844 1.00 86.62 87 LYS A O 1
ATOM 663 N N . ALA A 1 88 ? 3.360 0.585 -10.138 1.00 81.06 88 ALA A N 1
ATOM 664 C CA . ALA A 1 88 ? 2.815 -0.342 -11.124 1.00 81.06 88 ALA A CA 1
ATOM 665 C C . ALA A 1 88 ? 3.593 -0.278 -12.456 1.00 81.06 88 ALA A C 1
ATOM 667 O O . ALA A 1 88 ? 3.573 -1.251 -13.200 1.00 81.06 88 ALA A O 1
ATOM 668 N N . GLY A 1 89 ? 4.296 0.832 -12.740 1.00 73.31 89 GLY A N 1
ATOM 669 C CA . GLY A 1 89 ? 5.128 1.046 -13.937 1.00 73.31 89 GLY A CA 1
ATOM 670 C C . GLY A 1 89 ? 6.146 2.187 -13.756 1.00 73.31 89 GLY A C 1
ATOM 671 O O . GLY A 1 89 ? 6.072 2.913 -12.764 1.00 73.31 89 GLY A O 1
ATOM 672 N N . SER A 1 90 ? 7.121 2.303 -14.674 1.00 66.56 90 SER A N 1
ATOM 673 C CA . SER A 1 90 ? 8.372 3.078 -14.491 1.00 66.56 90 SER A CA 1
ATOM 674 C C . SER A 1 90 ? 8.200 4.552 -14.103 1.00 66.56 90 SER A C 1
ATOM 676 O O . SER A 1 90 ? 7.320 5.259 -14.582 1.00 66.56 90 SER A O 1
ATOM 678 N N . ALA A 1 91 ? 9.153 5.043 -13.303 1.00 55.97 91 ALA A N 1
ATOM 679 C CA . ALA A 1 91 ? 9.303 6.437 -12.885 1.00 55.97 91 ALA A CA 1
ATOM 680 C C . ALA A 1 91 ? 9.616 7.416 -14.034 1.00 55.97 91 ALA A C 1
ATOM 682 O O . ALA A 1 91 ? 9.518 8.633 -13.852 1.00 55.97 91 ALA A O 1
ATOM 683 N N . LEU A 1 92 ? 10.047 6.889 -15.182 1.00 57.69 92 LEU A N 1
ATOM 684 C CA . LEU A 1 92 ? 10.598 7.655 -16.291 1.00 57.69 92 LEU A CA 1
ATOM 685 C C . LEU A 1 92 ? 9.562 7.854 -17.400 1.00 57.69 92 LEU A C 1
ATOM 687 O O . LEU A 1 92 ? 8.745 6.984 -17.710 1.00 57.69 92 LEU A O 1
ATOM 691 N N . THR A 1 93 ? 9.606 9.031 -18.021 1.00 56.94 93 THR A N 1
ATOM 692 C CA . THR A 1 93 ? 8.806 9.360 -19.200 1.00 56.94 93 THR A CA 1
ATOM 693 C C . THR A 1 93 ? 9.099 8.335 -20.298 1.00 56.94 93 THR A C 1
ATOM 695 O O . THR A 1 93 ? 10.189 8.346 -20.861 1.00 56.94 93 THR A O 1
ATOM 698 N N . GLY A 1 94 ? 8.142 7.453 -20.602 1.00 62.47 94 GLY A N 1
ATOM 699 C CA . GLY A 1 94 ? 8.294 6.447 -21.661 1.00 62.47 94 GLY A CA 1
ATOM 700 C C . GLY A 1 94 ? 8.207 4.981 -21.232 1.00 62.47 94 GLY A C 1
ATOM 701 O O . GLY A 1 94 ? 8.415 4.132 -22.091 1.00 62.47 94 GLY A O 1
ATOM 702 N N . ALA A 1 95 ? 7.859 4.674 -19.973 1.00 73.31 95 ALA A N 1
ATOM 703 C CA . ALA A 1 95 ? 7.489 3.307 -19.580 1.00 73.31 95 ALA A CA 1
ATOM 704 C C . ALA A 1 95 ? 6.455 2.727 -20.568 1.00 73.31 95 ALA A C 1
ATOM 706 O O . ALA A 1 95 ? 5.434 3.394 -20.802 1.00 73.31 95 ALA A O 1
ATOM 707 N N . PRO A 1 96 ? 6.657 1.535 -21.149 1.00 76.38 96 PRO A N 1
ATOM 708 C CA . PRO A 1 96 ? 5.668 0.915 -21.996 1.00 76.38 96 PRO A CA 1
ATOM 709 C C . PRO A 1 96 ? 4.525 0.358 -21.145 1.00 76.38 96 PRO A C 1
ATOM 711 O O . PRO A 1 96 ? 4.607 0.202 -19.923 1.00 76.38 96 PRO A O 1
ATOM 714 N N . ALA A 1 97 ? 3.424 0.055 -21.821 1.00 80.38 97 ALA A N 1
ATOM 715 C CA . ALA A 1 97 ? 2.373 -0.751 -21.223 1.00 80.38 97 ALA A CA 1
ATOM 716 C C . ALA A 1 97 ? 2.903 -2.152 -20.874 1.00 80.38 97 ALA A C 1
ATOM 718 O O . ALA A 1 97 ? 3.884 -2.617 -21.452 1.00 80.38 97 ALA A O 1
ATOM 719 N N . ASN A 1 98 ? 2.184 -2.867 -20.010 1.00 81.88 98 ASN A N 1
ATOM 720 C CA . ASN A 1 98 ? 2.499 -4.226 -19.558 1.00 81.88 98 ASN A CA 1
ATOM 721 C C . ASN A 1 98 ? 3.713 -4.337 -18.633 1.00 81.88 98 ASN A C 1
ATOM 723 O O . ASN A 1 98 ? 4.322 -5.400 -18.571 1.00 81.88 98 ASN A O 1
ATOM 727 N N . CYS A 1 99 ? 4.017 -3.288 -17.871 1.00 83.81 99 CYS A N 1
ATOM 728 C CA . CYS A 1 99 ? 4.877 -3.430 -16.699 1.00 83.81 99 CYS A CA 1
ATOM 729 C C . CYS A 1 99 ? 4.129 -4.240 -15.633 1.00 83.81 99 CYS A C 1
ATOM 731 O O . CYS A 1 99 ? 2.909 -4.104 -15.493 1.00 83.81 99 CYS A O 1
ATOM 733 N N . PHE A 1 100 ? 4.846 -5.068 -14.878 1.00 86.94 100 PHE A N 1
ATOM 734 C CA . PHE A 1 100 ? 4.278 -5.888 -13.809 1.00 86.94 100 PHE A CA 1
ATOM 735 C C . PHE A 1 100 ? 4.904 -5.528 -12.473 1.00 86.94 100 PHE A C 1
ATOM 737 O O . PHE A 1 100 ? 6.103 -5.271 -12.390 1.00 86.94 100 PHE A O 1
ATOM 744 N N . ALA A 1 101 ? 4.108 -5.569 -11.409 1.00 88.75 101 ALA A N 1
ATOM 745 C CA . ALA A 1 101 ? 4.617 -5.343 -10.069 1.00 88.75 101 ALA A CA 1
ATOM 746 C C . ALA A 1 101 ? 3.952 -6.245 -9.029 1.00 88.75 101 ALA A C 1
ATOM 748 O O . ALA A 1 101 ? 2.748 -6.506 -9.076 1.00 88.75 101 ALA A O 1
ATOM 749 N N . ALA A 1 102 ? 4.748 -6.687 -8.061 1.00 92.38 102 ALA A N 1
ATOM 750 C CA . ALA A 1 102 ? 4.295 -7.393 -6.872 1.00 92.38 102 ALA A CA 1
ATOM 751 C C . ALA A 1 102 ? 4.525 -6.504 -5.651 1.00 92.38 102 ALA A C 1
ATOM 753 O O . ALA A 1 102 ? 5.618 -5.966 -5.471 1.00 92.38 102 ALA A O 1
ATOM 754 N N . ILE A 1 103 ? 3.498 -6.326 -4.826 1.00 93.81 103 ILE A N 1
ATOM 755 C CA . ILE A 1 103 ? 3.516 -5.442 -3.659 1.00 93.81 103 ILE A CA 1
ATOM 756 C C . ILE A 1 103 ? 3.042 -6.230 -2.448 1.00 93.81 103 ILE A C 1
ATOM 758 O O . ILE A 1 103 ? 1.998 -6.881 -2.496 1.00 93.81 103 ILE A O 1
ATOM 762 N N . VAL A 1 104 ? 3.778 -6.116 -1.348 1.00 95.75 104 VAL A N 1
ATOM 763 C CA . VAL A 1 104 ? 3.324 -6.542 -0.023 1.00 95.75 104 VAL A CA 1
ATOM 764 C C . VAL A 1 104 ? 3.305 -5.315 0.870 1.00 95.75 104 VAL A C 1
ATOM 766 O O . VAL A 1 104 ? 4.334 -4.670 1.054 1.00 95.75 104 VAL A O 1
ATOM 769 N N . CYS A 1 105 ? 2.138 -4.987 1.410 1.00 95.44 105 CYS A N 1
ATOM 770 C CA . CYS A 1 105 ? 1.913 -3.835 2.266 1.00 95.44 105 CYS A CA 1
ATOM 771 C C . CYS A 1 105 ? 1.359 -4.287 3.615 1.00 95.44 105 CYS A C 1
ATOM 773 O O . CYS A 1 105 ? 0.328 -4.949 3.689 1.00 95.44 105 CYS A O 1
ATOM 775 N N . HIS A 1 106 ? 2.031 -3.887 4.683 1.00 95.25 106 HIS A N 1
ATOM 776 C CA . HIS A 1 106 ? 1.615 -4.087 6.058 1.00 95.25 106 HIS A CA 1
ATOM 777 C C . HIS A 1 106 ? 1.057 -2.779 6.605 1.00 95.25 106 HIS A C 1
ATOM 779 O O . HIS A 1 106 ? 1.747 -1.762 6.587 1.00 95.25 106 HIS A O 1
ATOM 785 N N . VAL A 1 107 ? -0.167 -2.816 7.122 1.00 92.00 107 VAL A N 1
ATOM 786 C CA . VAL A 1 107 ? -0.740 -1.747 7.941 1.00 92.00 107 VAL A CA 1
ATOM 787 C C . VAL A 1 107 ? -0.755 -2.253 9.376 1.00 92.00 107 VAL A C 1
ATOM 789 O O . VAL A 1 107 ? -1.484 -3.192 9.700 1.00 92.00 107 VAL A O 1
ATOM 792 N N . MET A 1 108 ? 0.089 -1.659 10.212 1.00 90.12 108 MET A N 1
ATOM 793 C CA . MET A 1 108 ? 0.269 -2.080 11.598 1.00 90.12 108 MET A CA 1
ATOM 794 C C . MET A 1 108 ? -0.781 -1.434 12.497 1.00 90.12 108 MET A C 1
ATOM 796 O O . MET A 1 108 ? -1.04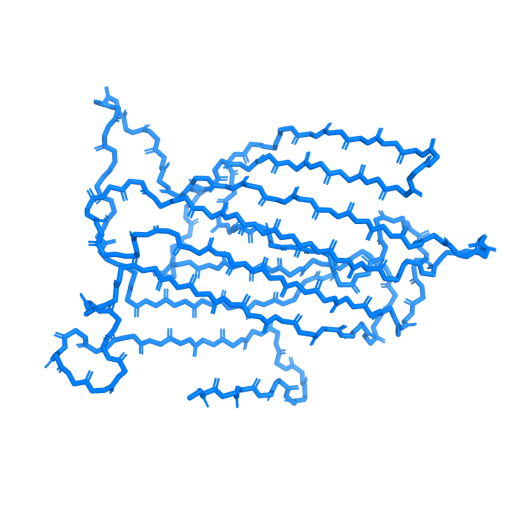3 -0.233 12.374 1.00 90.12 108 MET A O 1
ATOM 800 N N . ASP A 1 109 ? -1.319 -2.219 13.428 1.00 85.50 109 ASP A N 1
ATOM 801 C CA . ASP A 1 109 ? -2.268 -1.782 14.455 1.00 85.50 109 ASP A CA 1
ATOM 802 C C . ASP A 1 109 ? -3.457 -0.984 13.882 1.00 85.50 109 ASP A C 1
ATOM 804 O O . ASP A 1 109 ? -3.656 0.191 14.194 1.00 85.50 109 ASP A O 1
ATOM 808 N N . ILE A 1 110 ? -4.269 -1.602 13.017 1.00 86.38 110 ILE A N 1
ATOM 809 C CA . ILE A 1 110 ? -5.376 -0.958 12.281 1.00 86.38 110 ILE A CA 1
ATOM 810 C C . ILE A 1 110 ? -6.475 -0.390 13.190 1.00 86.38 110 ILE A C 1
ATOM 812 O O . ILE A 1 110 ? -7.198 0.528 12.788 1.00 86.38 110 ILE A O 1
ATOM 816 N N . ASN A 1 111 ? -6.516 -0.810 14.458 1.00 81.62 111 ASN A N 1
ATOM 817 C CA . ASN A 1 111 ? -7.555 -0.437 15.421 1.00 81.62 111 ASN A CA 1
ATOM 818 C C . ASN A 1 111 ? -7.110 0.495 16.548 1.00 81.62 111 ASN A C 1
ATOM 820 O O . ASN A 1 111 ? -7.968 1.082 17.207 1.00 81.62 111 ASN A O 1
ATOM 824 N N . ALA A 1 112 ? -5.810 0.723 16.760 1.00 75.19 112 ALA A N 1
ATOM 825 C CA . ALA A 1 112 ? -5.383 1.715 17.745 1.00 75.19 112 ALA A CA 1
ATOM 826 C C . ALA A 1 112 ? -5.921 3.122 17.457 1.00 75.19 112 ALA A C 1
ATOM 828 O O . ALA A 1 112 ? -5.902 3.605 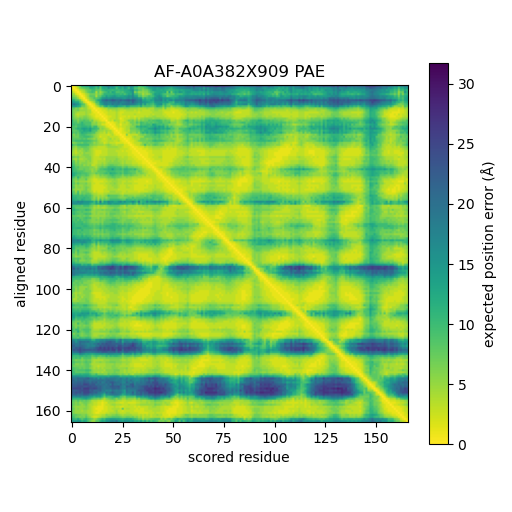16.334 1.00 75.19 112 ALA A O 1
ATOM 829 N N . SER A 1 113 ? -6.289 3.868 18.491 1.00 69.00 113 SER A N 1
ATOM 830 C CA . SER A 1 113 ? -6.592 5.303 18.357 1.00 69.00 113 SER A CA 1
ATOM 831 C C . SER A 1 113 ? -5.319 6.165 18.276 1.00 69.00 113 SER A C 1
ATOM 833 O O . SER A 1 113 ? -5.218 7.191 18.949 1.00 69.00 113 SER A O 1
ATOM 835 N N . LYS A 1 114 ? -4.303 5.683 17.554 1.00 73.12 114 LYS A N 1
ATOM 836 C CA . LYS A 1 114 ? -2.963 6.267 17.399 1.00 73.12 114 LYS A CA 1
ATOM 837 C C . LYS A 1 114 ? -2.545 6.195 15.926 1.00 73.12 114 LYS A C 1
ATOM 839 O O . LYS A 1 114 ? -3.248 5.591 15.116 1.00 73.12 114 LYS A O 1
ATOM 844 N N . TYR A 1 115 ? -1.380 6.766 15.620 1.00 75.56 115 TYR A N 1
ATOM 845 C CA . TYR A 1 115 ? -0.729 6.664 14.315 1.00 75.56 115 TYR A CA 1
ATOM 846 C C . TYR A 1 115 ? -0.732 5.238 13.767 1.00 75.56 115 TYR A C 1
ATOM 848 O O . TYR A 1 115 ? -0.475 4.280 14.505 1.00 75.56 115 TYR A O 1
ATOM 856 N N . LYS A 1 116 ? -0.965 5.113 12.461 1.00 83.81 116 LYS A N 1
ATOM 857 C CA . LYS A 1 116 ? -0.822 3.837 11.751 1.00 83.81 116 LYS A CA 1
ATOM 858 C C . LYS A 1 116 ? 0.476 3.867 10.989 1.00 83.81 116 LYS A C 1
ATOM 860 O O . LYS A 1 116 ? 0.710 4.789 10.215 1.00 83.81 116 LYS A O 1
ATOM 865 N N . ASN A 1 117 ? 1.290 2.844 11.187 1.00 87.75 117 ASN A N 1
ATOM 866 C CA . ASN A 1 117 ? 2.484 2.668 10.382 1.00 87.75 117 ASN A CA 1
ATOM 867 C C . ASN A 1 117 ? 2.136 1.766 9.209 1.00 87.75 117 ASN A C 1
ATOM 869 O O . ASN A 1 117 ? 1.616 0.664 9.394 1.00 87.75 117 ASN A O 1
ATOM 873 N N . VAL A 1 118 ? 2.439 2.244 8.013 1.00 91.69 118 VAL A N 1
ATOM 874 C CA . VAL A 1 118 ? 2.323 1.481 6.784 1.00 91.69 118 VAL A CA 1
ATOM 875 C C . VAL A 1 118 ? 3.721 1.217 6.266 1.00 91.69 118 VAL A C 1
ATOM 877 O O . VAL A 1 118 ? 4.521 2.136 6.118 1.00 91.69 118 VAL A O 1
ATOM 880 N N . LEU A 1 119 ? 4.022 -0.045 5.999 1.00 95.25 119 LEU A N 1
ATOM 881 C CA . LEU A 1 119 ? 5.297 -0.468 5.447 1.00 95.25 119 LEU A CA 1
ATOM 882 C C . LEU A 1 119 ? 5.030 -1.384 4.273 1.00 95.25 119 LEU A C 1
ATOM 884 O O . LEU A 1 119 ? 4.340 -2.392 4.409 1.00 95.25 119 LEU A O 1
ATOM 888 N N . SER A 1 120 ? 5.575 -1.039 3.121 1.00 95.81 120 SER A N 1
ATOM 889 C CA . SER A 1 120 ? 5.388 -1.823 1.917 1.00 95.81 120 SER A CA 1
ATOM 890 C C . SER A 1 120 ? 6.678 -1.996 1.151 1.00 95.81 120 SER A C 1
ATOM 892 O O . SER A 1 120 ? 7.564 -1.143 1.166 1.00 95.81 120 SER A O 1
ATOM 894 N N . TYR A 1 121 ? 6.761 -3.145 0.501 1.00 94.56 121 TYR A N 1
ATOM 895 C CA . TYR A 1 121 ? 7.876 -3.551 -0.326 1.00 94.56 121 TYR A CA 1
ATOM 896 C C . TYR A 1 121 ? 7.319 -3.945 -1.679 1.00 94.56 121 TYR A C 1
ATOM 898 O O . TYR A 1 121 ? 6.305 -4.646 -1.766 1.00 94.56 121 TYR A O 1
ATOM 906 N N . ASN A 1 122 ? 7.980 -3.493 -2.731 1.00 92.44 122 ASN A N 1
ATOM 907 C CA . ASN A 1 122 ? 7.534 -3.705 -4.092 1.00 92.44 122 ASN A CA 1
ATOM 908 C C . ASN A 1 122 ? 8.706 -4.133 -4.968 1.00 92.44 122 ASN A C 1
ATOM 91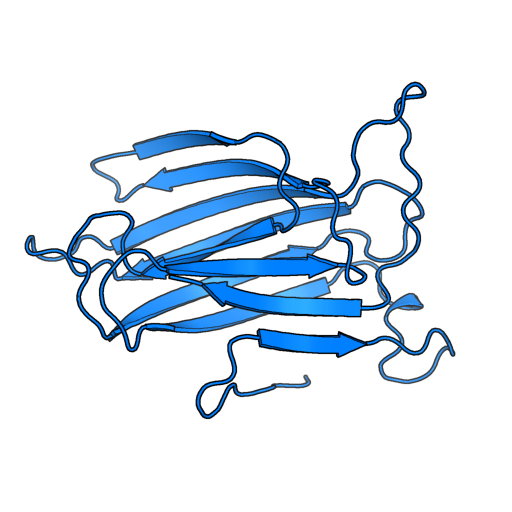0 O O . ASN A 1 122 ? 9.786 -3.558 -4.877 1.00 92.44 122 ASN A O 1
ATOM 914 N N . ALA A 1 123 ? 8.474 -5.131 -5.814 1.00 90.88 123 ALA A N 1
ATOM 915 C CA . ALA A 1 123 ? 9.323 -5.425 -6.957 1.00 90.88 123 ALA A CA 1
ATOM 916 C C . ALA A 1 123 ? 8.533 -5.091 -8.221 1.00 90.88 123 ALA A C 1
ATOM 918 O O . ALA A 1 123 ? 7.386 -5.528 -8.360 1.00 90.88 123 ALA A O 1
ATOM 919 N N . VAL A 1 124 ? 9.131 -4.312 -9.114 1.00 87.81 124 VAL A N 1
ATOM 920 C CA . VAL A 1 124 ? 8.509 -3.871 -10.361 1.00 87.81 124 VAL A CA 1
ATOM 921 C C . VAL A 1 124 ? 9.462 -4.109 -11.520 1.00 87.81 124 VAL A C 1
ATOM 923 O O . VAL A 1 124 ? 10.645 -3.780 -11.444 1.00 87.81 124 VAL A O 1
ATOM 926 N N . ASP A 1 125 ? 8.922 -4.684 -12.583 1.00 83.44 125 ASP A N 1
ATOM 927 C CA . ASP A 1 125 ? 9.570 -4.753 -13.882 1.00 83.44 125 ASP A CA 1
ATOM 928 C C . ASP A 1 125 ? 9.404 -3.383 -14.553 1.00 83.44 125 ASP A C 1
ATOM 930 O O . ASP A 1 125 ? 8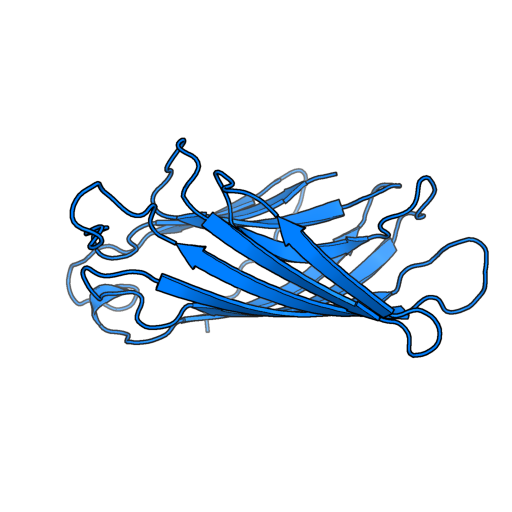.290 -3.024 -14.956 1.00 83.44 125 ASP A O 1
ATOM 934 N N . MET A 1 126 ? 10.462 -2.561 -14.559 1.00 73.56 126 MET A N 1
ATOM 935 C CA . MET A 1 126 ? 10.466 -1.327 -15.338 1.00 73.56 126 MET A CA 1
ATOM 936 C C . MET A 1 126 ? 11.064 -1.649 -16.695 1.00 73.56 126 MET A C 1
ATOM 938 O O . MET A 1 126 ? 12.275 -1.716 -16.866 1.00 73.56 126 MET A O 1
ATOM 942 N N . ASP A 1 127 ? 10.198 -1.813 -17.681 1.00 62.25 127 ASP A N 1
ATOM 943 C CA . ASP A 1 127 ? 10.653 -1.757 -19.056 1.00 62.25 127 ASP A CA 1
ATOM 944 C C . ASP A 1 127 ? 10.922 -0.272 -19.352 1.00 62.25 127 ASP A C 1
ATOM 946 O O . ASP A 1 127 ? 10.036 0.585 -19.337 1.00 62.25 127 ASP A O 1
ATOM 950 N N . THR A 1 128 ? 12.186 0.091 -19.486 1.00 57.44 128 THR A N 1
ATOM 951 C CA . THR A 1 128 ? 12.565 1.248 -20.285 1.00 57.44 128 THR A CA 1
ATOM 952 C C . THR A 1 128 ? 13.497 0.729 -21.371 1.00 57.44 128 THR A C 1
ATOM 954 O O . THR A 1 128 ? 13.906 -0.423 -21.362 1.00 57.44 128 THR A O 1
ATOM 957 N N . THR A 1 129 ? 13.797 1.544 -22.374 1.00 56.03 129 THR A N 1
ATOM 958 C CA . THR A 1 129 ? 14.555 1.143 -23.572 1.00 56.03 1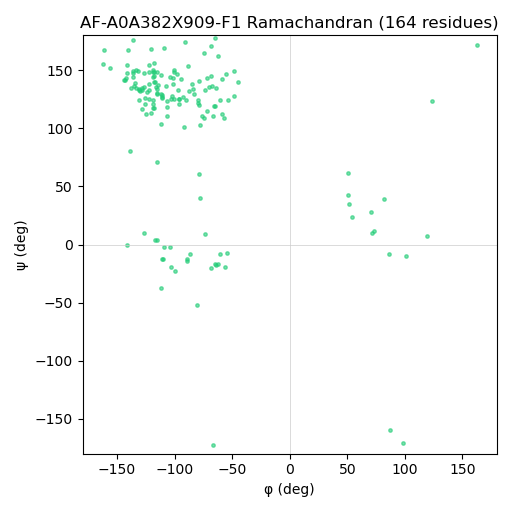29 THR A CA 1
ATOM 959 C C . THR A 1 129 ? 15.931 0.495 -23.326 1.00 56.03 129 THR A C 1
ATOM 961 O O . THR A 1 129 ? 16.530 0.021 -24.293 1.00 56.03 129 THR A O 1
ATOM 964 N N . ASP A 1 130 ? 16.425 0.473 -22.085 1.00 54.78 130 ASP A N 1
ATOM 965 C CA . ASP A 1 130 ? 17.559 -0.340 -21.652 1.00 54.78 130 ASP A CA 1
ATOM 966 C C . ASP A 1 130 ? 17.068 -1.645 -21.013 1.00 54.78 130 ASP A C 1
ATOM 968 O O . ASP A 1 130 ? 16.260 -1.658 -20.089 1.00 54.78 130 ASP A O 1
ATOM 972 N N . ALA A 1 131 ? 17.570 -2.760 -21.541 1.00 49.94 131 ALA A N 1
ATOM 973 C CA . ALA A 1 131 ? 17.221 -4.092 -21.080 1.00 49.94 131 ALA A CA 1
ATOM 974 C C . ALA A 1 131 ? 17.442 -4.229 -19.560 1.00 49.94 131 ALA A C 1
ATOM 976 O O . ALA A 1 131 ? 18.555 -4.036 -19.075 1.00 49.94 131 ALA A O 1
ATOM 977 N N . ASP A 1 132 ? 16.381 -4.631 -18.857 1.00 58.66 132 ASP A N 1
ATOM 978 C CA . ASP A 1 132 ? 16.385 -5.154 -17.486 1.00 58.66 132 ASP A CA 1
ATOM 979 C C . ASP A 1 132 ? 16.426 -4.137 -16.318 1.00 58.66 132 ASP A C 1
ATOM 981 O O . ASP A 1 132 ? 17.028 -4.416 -15.279 1.00 58.66 132 ASP A O 1
ATOM 985 N N . GLU A 1 133 ? 15.724 -2.998 -16.391 1.00 71.31 133 GLU A N 1
ATOM 986 C CA . GLU A 1 133 ? 15.550 -2.104 -15.225 1.00 71.31 133 GLU A CA 1
ATOM 987 C C . GLU A 1 133 ? 14.469 -2.602 -14.238 1.00 71.31 133 GLU A C 1
ATOM 989 O O . GLU A 1 133 ? 13.481 -1.940 -13.930 1.00 71.31 133 GLU A O 1
ATOM 994 N N . SER A 1 134 ? 14.643 -3.786 -13.658 1.00 80.56 134 SER A N 1
ATOM 995 C CA . SER A 1 134 ? 13.819 -4.179 -12.507 1.00 80.56 134 SER A CA 1
ATOM 996 C C . SER A 1 134 ? 14.242 -3.411 -11.256 1.00 80.56 134 SER A C 1
ATOM 998 O O . SER A 1 134 ? 15.426 -3.368 -10.924 1.00 80.56 134 SER A O 1
ATOM 1000 N N . ARG A 1 135 ? 13.281 -2.855 -10.508 1.00 84.62 135 ARG A N 1
ATOM 1001 C CA . ARG A 1 135 ? 13.576 -2.197 -9.225 1.00 84.62 135 ARG A CA 1
ATOM 1002 C C . ARG A 1 135 ? 12.900 -2.868 -8.056 1.00 84.62 135 ARG A C 1
ATOM 1004 O O . ARG A 1 135 ? 11.774 -3.362 -8.147 1.00 84.62 135 ARG A O 1
ATOM 1011 N N . VAL A 1 136 ? 13.584 -2.785 -6.924 1.00 90.00 136 VAL A N 1
ATOM 1012 C CA . VAL A 1 136 ? 13.021 -3.068 -5.612 1.00 90.00 136 VAL A CA 1
ATOM 1013 C C . VAL A 1 136 ? 12.842 -1.751 -4.876 1.00 90.00 136 VAL A C 1
ATOM 1015 O O . VAL A 1 136 ? 13.703 -0.871 -4.908 1.00 90.00 136 VAL A O 1
ATOM 1018 N N . MET A 1 137 ? 11.698 -1.611 -4.221 1.00 90.81 137 MET A N 1
ATOM 1019 C CA . MET A 1 137 ? 11.311 -0.400 -3.522 1.00 90.81 137 MET A CA 1
ATOM 1020 C C . MET A 1 137 ? 10.805 -0.719 -2.126 1.00 90.81 137 MET A C 1
ATOM 1022 O O . MET A 1 137 ? 10.189 -1.762 -1.892 1.00 90.81 137 MET A O 1
ATOM 1026 N N . ILE A 1 138 ? 11.019 0.224 -1.220 1.00 93.44 138 ILE A N 1
ATOM 1027 C CA . ILE A 1 138 ? 10.457 0.235 0.123 1.00 93.44 138 ILE A CA 1
ATOM 1028 C C . ILE A 1 138 ? 9.740 1.564 0.293 1.00 93.44 138 ILE A C 1
ATOM 1030 O O . ILE A 1 138 ? 10.349 2.613 0.104 1.00 93.44 138 ILE A O 1
ATOM 1034 N N . TYR A 1 139 ? 8.471 1.513 0.677 1.00 91.94 139 TYR A N 1
ATOM 1035 C CA . TYR A 1 139 ? 7.688 2.670 1.087 1.00 91.94 139 TYR A CA 1
ATOM 1036 C C . TYR A 1 139 ? 7.315 2.510 2.551 1.00 91.94 139 TYR A C 1
ATOM 1038 O O . TYR A 1 139 ? 6.764 1.483 2.953 1.00 91.94 139 TYR A O 1
ATOM 1046 N N . SER A 1 140 ? 7.579 3.538 3.342 1.00 91.69 140 SER A N 1
ATOM 1047 C CA . SER A 1 140 ? 7.089 3.647 4.709 1.00 91.69 140 SER A CA 1
ATOM 1048 C C . SER A 1 140 ? 6.276 4.918 4.838 1.00 91.69 140 SER A C 1
ATOM 1050 O O . SER A 1 140 ? 6.757 5.978 4.439 1.00 91.69 140 SER A O 1
ATOM 1052 N N . ALA A 1 141 ? 5.099 4.829 5.438 1.00 89.06 141 ALA A N 1
ATOM 1053 C CA . ALA A 1 141 ? 4.310 6.001 5.758 1.00 89.06 141 ALA A CA 1
ATOM 1054 C C . ALA A 1 141 ? 3.715 5.920 7.154 1.00 89.06 141 ALA A C 1
ATOM 1056 O O . ALA A 1 141 ? 3.381 4.841 7.646 1.00 89.06 141 ALA A O 1
ATOM 1057 N N . THR A 1 142 ? 3.545 7.083 7.767 1.00 86.75 142 THR A N 1
ATOM 1058 C CA . THR A 1 142 ? 2.761 7.227 8.992 1.00 86.75 142 THR A CA 1
ATOM 1059 C C . THR A 1 142 ? 1.455 7.916 8.640 1.00 86.75 142 THR A C 1
ATOM 1061 O O . THR A 1 142 ? 1.476 9.000 8.069 1.00 86.75 142 THR A O 1
ATOM 1064 N N . TRP A 1 143 ? 0.325 7.286 8.961 1.00 81.50 143 TRP A N 1
ATOM 1065 C CA . TRP A 1 143 ? -0.994 7.901 8.851 1.00 81.50 143 TRP A CA 1
ATOM 1066 C C . TRP A 1 143 ? -1.373 8.600 10.153 1.00 81.50 143 TRP A C 1
ATOM 1068 O O . TRP A 1 143 ? -1.422 7.965 11.216 1.00 81.50 143 TRP A O 1
ATOM 1078 N N . GLY A 1 144 ? -1.680 9.885 10.027 1.00 71.25 144 GLY A N 1
ATOM 1079 C CA . GLY A 1 144 ? -1.970 10.828 11.099 1.00 71.25 144 GLY A CA 1
ATOM 1080 C C . GLY A 1 144 ? -1.026 12.017 11.019 1.00 71.25 144 GLY A C 1
ATOM 1081 O O . GLY A 1 144 ? 0.188 11.830 11.039 1.00 71.25 144 GLY A O 1
ATOM 1082 N N . ALA A 1 145 ? -1.577 13.228 10.932 1.00 58.81 145 ALA A N 1
ATOM 1083 C CA . ALA A 1 145 ? -0.778 14.448 10.974 1.00 58.81 145 ALA A CA 1
ATOM 1084 C C . ALA A 1 145 ? -0.532 14.814 12.436 1.00 58.81 145 ALA A C 1
ATOM 1086 O O . ALA A 1 145 ? -1.457 14.799 13.237 1.00 58.81 145 ALA A O 1
ATOM 1087 N N . ALA A 1 146 ? 0.694 15.162 12.821 1.00 52.44 146 ALA A N 1
ATOM 1088 C CA . ALA A 1 146 ? 0.943 15.595 14.192 1.00 52.44 146 ALA A CA 1
ATOM 1089 C C . ALA A 1 146 ? 0.082 16.832 14.519 1.00 52.44 146 ALA A C 1
ATOM 1091 O O . ALA A 1 146 ? 0.307 17.918 13.985 1.00 52.44 146 ALA A O 1
ATOM 1092 N N . ASP A 1 147 ? -0.903 16.689 15.411 1.00 54.22 147 ASP A N 1
ATOM 1093 C CA . ASP A 1 147 ? -1.589 17.852 15.964 1.00 54.22 147 ASP A CA 1
ATOM 1094 C C . ASP A 1 147 ? -0.627 18.651 16.866 1.00 54.22 147 ASP A C 1
ATOM 1096 O O . ASP A 1 147 ? 0.472 18.205 17.211 1.00 54.22 147 ASP A O 1
ATOM 1100 N N . ALA A 1 148 ? -1.028 19.849 17.299 1.00 52.25 148 ALA A N 1
ATOM 1101 C CA . ALA A 1 148 ? -0.204 20.690 18.175 1.00 52.25 148 ALA A CA 1
ATOM 1102 C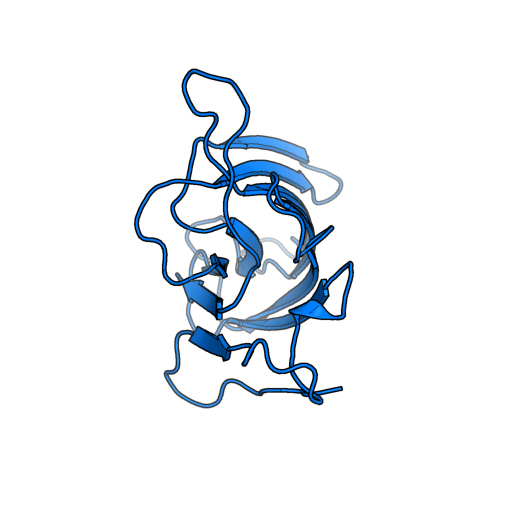 C . ALA A 1 148 ? 0.144 20.036 19.536 1.00 52.25 148 ALA A C 1
ATOM 1104 O O . ALA A 1 148 ? 0.943 20.588 20.294 1.00 52.25 148 ALA A O 1
ATOM 1105 N N . THR A 1 149 ? -0.453 18.882 19.862 1.00 55.06 149 THR A N 1
ATOM 1106 C CA . THR A 1 149 ? -0.182 18.090 21.068 1.00 55.06 149 THR A CA 1
ATOM 1107 C C . THR A 1 149 ? 0.668 16.841 20.798 1.00 55.06 149 THR A C 1
ATOM 1109 O O . THR A 1 149 ? 1.043 16.143 21.742 1.00 55.06 149 THR A O 1
ATOM 1112 N N . GLY A 1 150 ? 1.032 16.588 19.535 1.00 52.25 150 GLY A N 1
ATOM 1113 C CA . GLY A 1 150 ? 1.877 15.479 19.094 1.00 52.25 150 GLY A CA 1
ATOM 1114 C C . GLY A 1 150 ? 1.194 14.111 19.121 1.00 52.25 150 GLY A C 1
ATOM 1115 O O . GLY A 1 150 ? 1.874 13.090 18.993 1.00 52.25 150 GLY A O 1
ATOM 1116 N N . LEU A 1 151 ? -0.128 14.054 19.297 1.00 47.56 151 LEU A N 1
ATOM 1117 C CA . LEU A 1 151 ? -0.885 12.807 19.405 1.00 47.56 151 LEU A CA 1
ATOM 1118 C C . LEU A 1 151 ? -2.190 12.921 18.624 1.00 47.56 151 LEU A C 1
ATOM 1120 O O . LEU A 1 151 ? -3.257 13.112 19.211 1.00 47.56 151 LEU A O 1
ATOM 1124 N N . ASP A 1 152 ? -2.103 12.747 17.308 1.00 58.19 152 ASP A N 1
ATOM 1125 C CA . ASP A 1 152 ? -3.312 12.617 16.508 1.00 58.19 152 ASP A CA 1
ATOM 1126 C C . ASP A 1 152 ? -4.039 11.311 16.841 1.00 58.19 152 ASP A C 1
ATOM 1128 O O . ASP A 1 152 ? -3.439 10.242 17.017 1.00 58.19 152 ASP A O 1
ATOM 1132 N N . LYS A 1 153 ? -5.357 11.417 16.966 1.00 56.94 153 LYS A N 1
ATOM 1133 C CA . LYS A 1 153 ? -6.252 10.318 17.327 1.00 56.94 153 LYS A CA 1
ATOM 1134 C C . LYS A 1 153 ? -7.169 10.052 16.155 1.00 56.94 153 LYS A C 1
ATOM 1136 O O . LYS A 1 153 ? -8.366 10.335 16.215 1.00 56.94 153 LYS A O 1
ATOM 1141 N N . HIS A 1 154 ? -6.628 9.491 15.084 1.00 66.00 154 HIS A N 1
ATOM 1142 C CA . HIS A 1 154 ? -7.509 8.882 14.104 1.00 66.00 154 HIS A CA 1
ATOM 1143 C C . HIS A 1 154 ? -8.125 7.616 14.696 1.00 66.00 154 HIS A C 1
ATOM 1145 O O . HIS A 1 154 ? -7.467 6.833 15.386 1.00 66.00 154 HIS A O 1
ATOM 1151 N N . GLY A 1 155 ? -9.433 7.472 14.484 1.00 72.44 155 GLY A N 1
ATOM 1152 C CA . GLY A 1 155 ? -10.166 6.281 14.885 1.00 72.44 155 GLY A CA 1
ATOM 1153 C C . GLY A 1 155 ? -9.705 5.043 14.107 1.00 72.44 155 GLY A C 1
ATOM 1154 O O . GLY A 1 155 ? -8.852 5.140 13.220 1.00 72.44 155 GLY A O 1
ATOM 1155 N N . PRO A 1 156 ? -10.280 3.875 14.421 1.00 82.69 156 PRO A N 1
ATOM 1156 C CA . PRO A 1 156 ? -10.062 2.658 13.651 1.00 82.69 156 PRO A CA 1
ATOM 1157 C C . PRO A 1 156 ? -10.242 2.879 12.142 1.00 8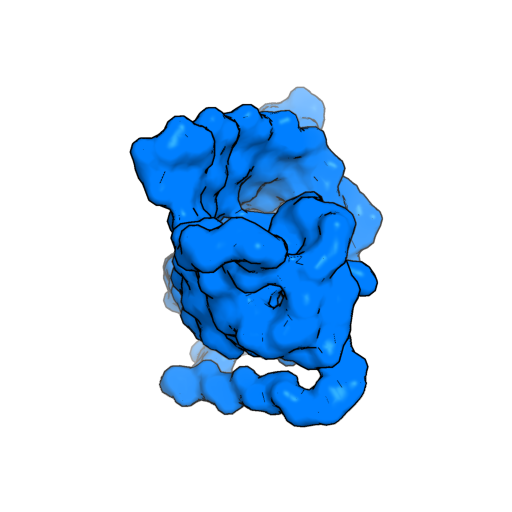2.69 156 PRO A C 1
ATOM 1159 O O . PRO A 1 156 ? -11.037 3.720 11.701 1.00 82.69 156 PRO A O 1
ATOM 1162 N N . ILE A 1 157 ? -9.503 2.117 11.337 1.00 85.50 157 ILE A N 1
ATOM 1163 C CA . ILE A 1 157 ? -9.739 2.078 9.893 1.00 85.50 157 ILE A CA 1
ATOM 1164 C C . ILE A 1 157 ? -11.049 1.313 9.671 1.00 85.50 157 ILE A C 1
ATOM 1166 O O . ILE A 1 157 ? -11.128 0.123 9.959 1.00 85.50 157 ILE A O 1
ATOM 1170 N N . SER A 1 158 ? -12.072 1.991 9.153 1.00 85.81 158 SER A N 1
ATOM 1171 C CA . SER A 1 158 ? -13.371 1.395 8.811 1.00 85.81 158 SER A CA 1
ATOM 1172 C C . SER A 1 158 ? -13.621 1.347 7.306 1.00 85.81 158 SER A C 1
ATOM 1174 O O . SER A 1 158 ? -14.527 0.656 6.846 1.00 85.81 158 SER A O 1
ATOM 1176 N N . ARG A 1 159 ? -12.804 2.050 6.518 1.00 88.62 159 ARG A N 1
ATOM 1177 C CA . ARG A 1 159 ? -12.837 2.020 5.058 1.00 88.62 159 ARG A CA 1
ATOM 1178 C C . ARG A 1 159 ? -11.430 2.105 4.489 1.00 88.62 159 ARG A C 1
ATOM 1180 O O . ARG A 1 159 ? -10.608 2.886 4.969 1.00 88.62 159 ARG A O 1
ATOM 1187 N N . MET A 1 160 ? -11.197 1.357 3.420 1.00 89.62 160 MET A N 1
ATOM 1188 C CA . MET A 1 160 ? -9.949 1.366 2.672 1.00 89.62 160 MET A CA 1
ATOM 1189 C C . MET A 1 160 ? -10.221 1.447 1.178 1.00 89.62 160 MET A C 1
ATOM 1191 O O . MET A 1 160 ? -11.063 0.715 0.666 1.00 89.62 160 MET A O 1
ATOM 1195 N N . ASP A 1 161 ? -9.485 2.311 0.493 1.00 90.44 161 ASP A N 1
ATOM 1196 C CA . ASP A 1 161 ? -9.552 2.491 -0.952 1.00 90.44 161 ASP A CA 1
ATOM 1197 C C . ASP A 1 161 ? -8.166 2.190 -1.552 1.00 90.44 161 ASP A C 1
ATOM 1199 O O . ASP A 1 161 ? -7.206 2.918 -1.301 1.00 90.44 161 ASP A O 1
ATOM 1203 N N . LEU A 1 162 ? -8.043 1.114 -2.332 1.00 89.81 162 LEU A N 1
ATOM 1204 C CA . LEU A 1 162 ? -6.833 0.769 -3.086 1.00 89.81 162 LEU A CA 1
ATOM 1205 C C . LEU A 1 162 ? -7.023 1.181 -4.540 1.00 89.81 162 LEU A C 1
ATOM 1207 O O . LEU A 1 162 ? -7.979 0.738 -5.166 1.00 89.81 162 LEU A O 1
ATOM 1211 N N . GLY A 1 163 ? -6.120 1.975 -5.107 1.00 87.38 163 GLY A N 1
ATOM 1212 C CA . GLY A 1 163 ? -6.236 2.409 -6.501 1.00 87.38 163 GLY A CA 1
ATOM 1213 C C . GLY A 1 163 ? -4.923 2.441 -7.263 1.00 87.38 163 GLY A C 1
ATOM 1214 O O . GLY A 1 163 ? -3.847 2.378 -6.671 1.00 87.38 163 GLY A O 1
ATOM 1215 N N . ILE A 1 164 ? -5.032 2.577 -8.585 1.00 78.94 164 ILE A N 1
ATOM 1216 C CA . ILE A 1 164 ? -3.903 2.801 -9.497 1.00 78.94 164 ILE A CA 1
ATOM 1217 C C . ILE A 1 164 ? -4.085 4.171 -10.155 1.00 78.94 164 ILE A C 1
ATOM 1219 O O . ILE A 1 164 ? -5.192 4.522 -10.566 1.00 78.94 164 ILE A O 1
ATOM 1223 N N . PHE A 1 165 ? -3.016 4.961 -10.230 1.00 71.50 165 PHE A N 1
ATOM 1224 C CA . PHE A 1 165 ? -3.016 6.261 -10.904 1.00 71.50 165 PHE A CA 1
ATOM 1225 C C . PHE A 1 165 ? -1.777 6.401 -11.784 1.00 71.50 165 PHE A C 1
ATOM 1227 O O . PHE A 1 165 ? -0.696 6.026 -11.333 1.00 71.50 165 PHE A O 1
ATOM 1234 N N . GLY A 1 166 ? -1.942 6.968 -12.980 1.00 63.47 166 GLY A N 1
ATOM 1235 C CA . GLY A 1 166 ? -0.878 7.330 -13.916 1.00 63.47 166 GLY A CA 1
ATOM 1236 C C . GLY A 1 166 ? -1.302 8.464 -14.836 1.00 63.47 166 GLY A C 1
ATOM 1237 O O . GLY A 1 166 ? -2.533 8.647 -14.994 1.00 63.47 166 GLY A O 1
#

Sequence (166 aa):
VDSDVLTGTATSITWTSTDDGQVGDWSQYLDMVIICYVRTDGTGNSYVKLGFNNLTTDLFDTCQFEGDGATDASSSNGEYTYNFIGKAGSALTGAPANCFAAIVCHVMDINASKYKNVLSYNAVDMDTTDADESRVMIYSATWGAADATGLDKHGPISRMDLGIFG

Secondary structure (DSSP, 8-state):
-------SS--EEEEE---SSSTT-GGG-S-EEEEEEEE-SSSS-EEEEEEETT--S--EEEEEEEE-SS-EEEEEEEEESSEEEEEEE-SSTTPPS--EEEEEEEEE-TTSSS-EEEEEEEEEEE--SSTTEEEEEEEEEEES---TTS--------EEEEEEE-

Organism: NCBI:txid408172

Nearest PDB structures (foldseek):
  2qq2-assembly1_A  TM=4.375E-01  e=5.022E-01  Homo sapiens
  4mob-assembly1_A  TM=4.041E-01  e=3.675E-01  Homo sapiens
  6hdt-assembly2_B  TM=3.485E-01  e=1.663E+00  Afifella pfennigii
  6i3y-assembly1_C  TM=2.509E-01  e=5.022E-01  Homo sapiens
  6hdv-assembly1_A  TM=3.052E-01  e=2.522E+00  Afifella pfennigii